Protein AF-A0AA37X1X6-F1 (afdb_monomer)

Solvent-accessible surface area (backbone atoms only — not comparable to full-atom values): 8017 Å² total; per-residue (Å²): 136,82,82,59,103,76,82,67,91,69,80,83,69,81,76,69,60,60,62,62,45,43,70,72,42,55,70,67,58,49,55,52,5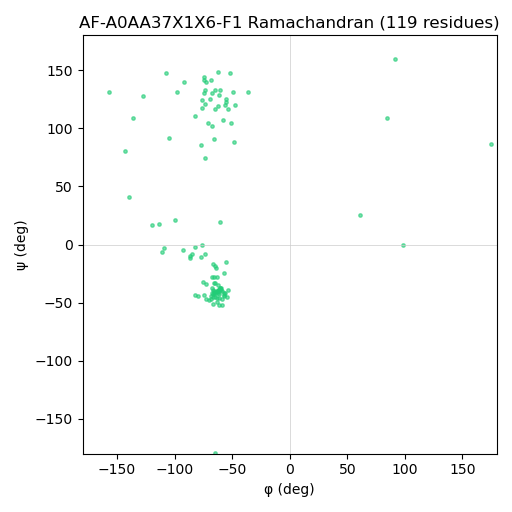6,75,69,47,94,61,97,72,52,45,67,59,48,51,54,51,47,57,51,27,46,66,75,36,76,77,41,66,66,55,22,52,54,51,52,49,53,52,49,52,57,49,51,53,53,48,40,27,69,77,69,31,76,71,43,80,64,72,78,58,93,80,65,78,90,70,77,86,74,77,82,82,75,63,74,80,74,70,72,80,82,82,84,88,87,81,88,84,136

Organism: NCBI:txid1756042

Foldseek 3Di:
DDDDPPPDPDDDDDPPPQVVLQVPDDPLLNVLCVVAPDPDGSVVSNVLQVVQCVVVVNDSVSSSVSVVVVSVVVCLVVCCVPVNNCPPPDPPPDDPPDDDDDDDDPPVVVPPPPPPDDDDD

Structure (mmCIF, N/CA/C/O backbone):
data_AF-A0AA37X1X6-F1
#
_entry.id   AF-A0AA37X1X6-F1
#
loop_
_atom_site.group_PDB
_atom_site.id
_atom_site.type_symbol
_atom_site.label_atom_id
_atom_site.label_alt_id
_atom_site.label_comp_id
_atom_site.label_asym_id
_atom_site.label_entity_id
_atom_site.label_seq_id
_atom_site.pdbx_PDB_ins_code
_atom_site.Cartn_x
_atom_site.Cartn_y
_atom_site.Cartn_z
_atom_site.occupancy
_atom_site.B_iso_or_equiv
_atom_site.auth_seq_id
_atom_site.auth_comp_id
_atom_site.auth_asym_id
_atom_site.auth_atom_id
_atom_site.pdbx_PDB_model_num
ATOM 1 N N . MET A 1 1 ? 13.354 -28.019 36.027 1.00 44.25 1 MET A N 1
ATOM 2 C CA . MET A 1 1 ? 12.087 -27.572 35.408 1.00 44.25 1 MET A CA 1
ATOM 3 C C . MET A 1 1 ? 12.443 -26.766 34.170 1.00 44.25 1 MET A C 1
ATOM 5 O O . MET A 1 1 ? 12.857 -25.622 34.297 1.00 44.25 1 MET A O 1
ATOM 9 N N . SER A 1 2 ? 12.426 -27.393 32.995 1.00 46.25 2 SER A N 1
ATOM 10 C CA . SER A 1 2 ? 12.881 -26.763 31.751 1.00 46.25 2 SER A CA 1
ATOM 11 C C . SER A 1 2 ? 11.827 -25.776 31.254 1.00 46.25 2 SER A C 1
ATOM 13 O O . SER A 1 2 ? 10.698 -26.173 30.971 1.00 46.25 2 SER A O 1
ATOM 15 N N . ALA A 1 3 ? 12.175 -24.491 31.178 1.00 56.47 3 ALA A N 1
ATOM 16 C CA . ALA A 1 3 ? 11.317 -23.487 30.564 1.00 56.47 3 ALA A CA 1
ATOM 17 C C . ALA A 1 3 ? 11.135 -23.844 29.080 1.00 56.47 3 ALA A C 1
ATOM 19 O O . ALA A 1 3 ? 12.111 -23.962 28.341 1.00 56.47 3 ALA A O 1
ATOM 20 N N . GLY A 1 4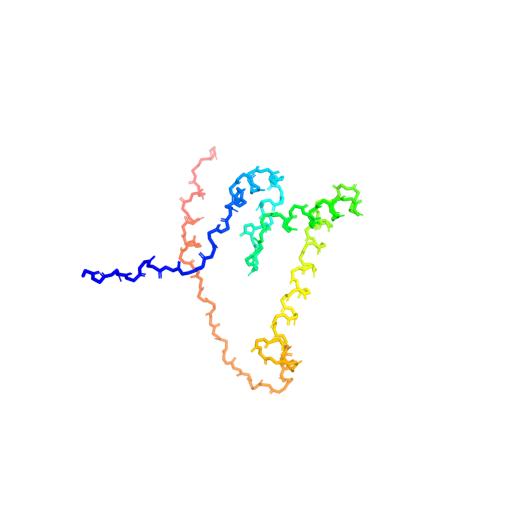 ? 9.888 -24.091 28.673 1.00 56.75 4 GLY A N 1
ATOM 21 C CA . GLY A 1 4 ? 9.542 -24.454 27.301 1.00 56.75 4 GLY A CA 1
ATOM 22 C C . GLY A 1 4 ? 9.833 -23.339 26.291 1.00 56.75 4 GLY A C 1
ATOM 23 O O . GLY A 1 4 ? 10.268 -22.244 26.645 1.00 56.75 4 GLY A O 1
ATOM 24 N N . ASN A 1 5 ? 9.522 -23.623 25.024 1.00 64.94 5 ASN A N 1
ATOM 25 C CA . ASN A 1 5 ? 9.792 -22.841 23.803 1.00 64.94 5 ASN A CA 1
ATOM 26 C C . ASN A 1 5 ? 9.154 -21.418 23.746 1.00 64.94 5 ASN A C 1
ATOM 28 O O . ASN A 1 5 ? 8.963 -20.854 22.675 1.00 64.94 5 ASN A O 1
ATOM 32 N N . LEU A 1 6 ? 8.774 -20.849 24.895 1.00 61.06 6 LEU A N 1
ATOM 33 C CA . LEU A 1 6 ? 8.159 -19.530 25.082 1.00 61.06 6 LEU A CA 1
ATOM 34 C C . LEU A 1 6 ? 9.083 -18.528 25.797 1.00 61.06 6 LEU A C 1
ATOM 36 O O . LEU A 1 6 ? 8.741 -17.350 25.908 1.00 61.06 6 LEU A O 1
ATOM 40 N N . ALA A 1 7 ? 10.252 -18.962 26.277 1.00 64.88 7 ALA A N 1
ATOM 41 C CA . ALA A 1 7 ? 11.264 -18.070 26.830 1.00 64.88 7 ALA A CA 1
ATOM 42 C C . ALA A 1 7 ? 12.020 -17.365 25.690 1.00 64.88 7 ALA A C 1
ATOM 44 O O . ALA A 1 7 ? 13.061 -17.829 25.235 1.00 64.88 7 ALA A O 1
ATOM 45 N N . THR A 1 8 ? 11.483 -16.248 25.197 1.00 68.50 8 THR A N 1
ATOM 46 C CA . THR A 1 8 ? 12.193 -15.389 24.240 1.00 68.50 8 THR A CA 1
ATOM 47 C C . THR A 1 8 ? 12.844 -14.209 24.959 1.00 68.50 8 THR A C 1
ATOM 49 O O . THR A 1 8 ? 12.205 -13.520 25.752 1.00 68.50 8 THR A O 1
ATOM 52 N N . SER A 1 9 ? 14.123 -13.961 24.671 1.00 69.50 9 SER A N 1
ATOM 53 C CA . SER A 1 9 ? 14.874 -12.786 25.140 1.00 69.50 9 SER A CA 1
ATOM 54 C C . SER A 1 9 ? 14.518 -11.506 24.373 1.00 69.50 9 SER A C 1
ATOM 56 O O . SER A 1 9 ? 15.058 -10.433 24.654 1.00 69.50 9 SER A O 1
ATOM 58 N N . LEU A 1 10 ? 13.610 -11.595 23.396 1.00 70.12 10 LEU A N 1
ATOM 59 C CA . LEU A 1 10 ? 13.177 -10.458 22.599 1.00 70.12 10 LEU A CA 1
ATOM 60 C C . LEU A 1 10 ? 12.355 -9.487 23.452 1.00 70.12 10 LEU A C 1
ATOM 62 O O . LEU A 1 10 ? 11.337 -9.845 24.049 1.00 70.12 10 LEU A O 1
ATOM 66 N N . ARG A 1 11 ? 12.786 -8.220 23.476 1.00 54.41 11 ARG A N 1
ATOM 67 C CA . ARG A 1 11 ? 12.047 -7.128 24.121 1.00 54.41 11 ARG A CA 1
ATOM 68 C C . ARG A 1 11 ? 10.637 -7.062 23.545 1.00 54.41 11 ARG A C 1
ATOM 70 O O . ARG A 1 11 ? 10.447 -6.854 22.347 1.00 54.41 11 ARG A O 1
ATOM 77 N N . ARG A 1 12 ? 9.641 -7.182 24.421 1.00 60.38 12 ARG A N 1
ATOM 78 C CA . ARG A 1 12 ? 8.239 -6.961 24.074 1.00 60.38 12 ARG A CA 1
ATOM 79 C C . ARG A 1 12 ? 8.070 -5.474 23.751 1.00 60.38 12 ARG A C 1
ATOM 81 O O . ARG A 1 12 ? 8.068 -4.641 24.652 1.00 60.38 12 ARG A O 1
ATOM 88 N N . SER A 1 13 ? 7.999 -5.140 22.466 1.00 61.34 13 SER A N 1
ATOM 89 C CA . SER A 1 13 ? 7.690 -3.775 22.039 1.00 61.34 13 SER A CA 1
ATOM 90 C C . SER A 1 13 ? 6.257 -3.438 22.472 1.00 61.34 13 SER A C 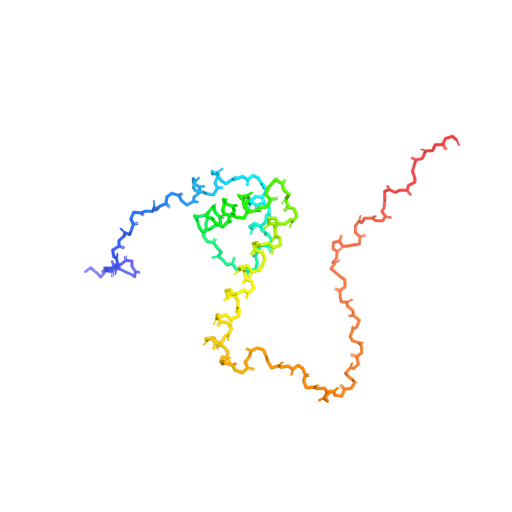1
ATOM 92 O O . SER A 1 13 ? 5.372 -4.280 22.261 1.00 61.34 13 SER A O 1
ATOM 94 N N . PRO A 1 14 ? 5.989 -2.267 23.084 1.00 61.47 14 PRO A N 1
ATOM 95 C CA . PRO A 1 14 ? 4.620 -1.827 23.320 1.00 61.47 14 PRO A CA 1
ATOM 96 C C . PRO A 1 14 ? 3.905 -1.813 21.970 1.00 61.47 14 PRO A C 1
ATOM 98 O O . PRO A 1 14 ? 4.366 -1.178 21.020 1.00 61.47 14 PRO A O 1
ATOM 101 N N . ARG A 1 15 ? 2.829 -2.598 21.855 1.00 61.97 15 ARG A N 1
ATOM 102 C CA . ARG A 1 15 ? 2.042 -2.684 20.625 1.00 61.97 15 ARG A CA 1
ATOM 103 C C . ARG A 1 15 ? 1.554 -1.272 20.313 1.00 61.97 15 ARG A C 1
ATOM 105 O O . ARG A 1 15 ? 0.695 -0.757 21.017 1.00 61.97 15 ARG A O 1
ATOM 112 N N . SER A 1 16 ? 2.124 -0.637 19.290 1.00 63.66 16 SER A N 1
ATOM 113 C CA . SER A 1 16 ? 1.464 0.492 18.652 1.00 63.66 16 SER A CA 1
ATOM 114 C C . SER A 1 16 ? 0.096 -0.014 18.223 1.00 63.66 16 SER A C 1
ATOM 116 O O . SER A 1 16 ? -0.001 -1.076 17.601 1.00 63.66 16 SER A O 1
ATOM 118 N N . ASP A 1 17 ? -0.946 0.682 18.661 1.00 76.06 17 ASP A N 1
ATOM 119 C CA . ASP A 1 17 ? -2.318 0.206 18.569 1.00 76.06 17 ASP A CA 1
ATOM 120 C C . ASP A 1 17 ? -2.727 0.119 17.092 1.00 76.06 17 ASP A C 1
ATOM 122 O O . ASP A 1 17 ? -3.074 1.097 16.429 1.00 76.06 17 ASP A O 1
ATOM 126 N N . THR A 1 18 ? -2.494 -1.056 16.513 1.00 79.25 18 THR A N 1
ATOM 127 C CA . THR A 1 18 ? -2.383 -1.244 15.062 1.00 79.25 18 THR A CA 1
ATOM 128 C C . THR A 1 18 ? -3.762 -1.199 14.429 1.00 79.25 18 THR A C 1
ATOM 130 O O . THR A 1 18 ? -3.908 -0.693 13.318 1.00 79.25 18 THR A O 1
ATOM 133 N N . MET A 1 19 ? -4.765 -1.674 15.176 1.00 86.94 19 MET A N 1
ATOM 134 C CA . MET A 1 19 ? -6.172 -1.550 14.821 1.00 86.94 19 MET A CA 1
ATOM 135 C C . MET A 1 19 ? -6.634 -0.105 14.936 1.00 86.94 19 MET A C 1
ATOM 137 O O . MET A 1 19 ? -7.126 0.422 13.949 1.00 86.94 19 MET A O 1
ATOM 141 N N . GLN A 1 20 ? -6.334 0.593 16.036 1.00 88.06 20 GLN A N 1
ATOM 142 C CA . GLN A 1 20 ? -6.687 2.012 16.170 1.00 88.06 20 GLN A CA 1
ATOM 143 C C . GLN A 1 20 ? -6.108 2.866 15.029 1.00 88.06 20 GLN A C 1
ATOM 145 O O . GLN A 1 20 ? -6.793 3.720 14.470 1.00 88.06 20 GLN A O 1
ATOM 150 N N . ALA A 1 21 ? -4.857 2.614 14.632 1.00 88.75 21 ALA A N 1
ATOM 151 C CA . ALA A 1 21 ? -4.238 3.314 13.510 1.00 88.75 21 ALA A CA 1
ATOM 152 C C . ALA A 1 21 ? -4.910 3.005 12.162 1.00 88.75 21 ALA A C 1
ATOM 154 O O . ALA A 1 21 ? -4.918 3.863 11.281 1.00 88.75 21 ALA A O 1
ATOM 155 N N . TYR A 1 22 ? -5.428 1.789 11.984 1.00 90.88 22 TYR A N 1
ATOM 156 C CA . TYR A 1 22 ? -6.181 1.399 10.796 1.00 90.88 22 TYR A CA 1
ATOM 157 C C . TYR A 1 22 ? -7.583 2.015 10.797 1.00 90.88 22 TYR A C 1
ATOM 159 O O . TYR A 1 22 ? -8.008 2.560 9.781 1.00 90.88 22 TYR A O 1
ATOM 167 N N . ASP A 1 23 ? -8.272 1.994 11.934 1.00 93.00 23 ASP A N 1
ATOM 168 C CA . ASP A 1 23 ? -9.625 2.528 12.092 1.00 93.00 23 ASP A CA 1
ATOM 169 C C . ASP A 1 23 ? -9.667 4.055 11.951 1.00 93.00 23 ASP A C 1
ATOM 171 O O . ASP A 1 23 ? -10.654 4.608 11.471 1.00 93.00 23 ASP A O 1
ATOM 175 N N . ALA A 1 24 ? -8.563 4.738 12.273 1.00 92.38 24 ALA A N 1
ATOM 176 C CA . ALA A 1 24 ? -8.389 6.171 12.046 1.00 92.38 24 ALA A CA 1
ATOM 177 C C . ALA A 1 24 ? -8.164 6.555 10.566 1.00 92.38 24 ALA A C 1
ATOM 179 O O . ALA A 1 24 ? -8.119 7.745 10.244 1.00 92.38 24 ALA A O 1
ATOM 180 N N . LEU A 1 25 ? -7.982 5.591 9.652 1.00 94.75 25 LEU A N 1
ATOM 181 C CA . LEU A 1 25 ? -7.787 5.889 8.232 1.00 94.75 25 LEU A CA 1
ATOM 182 C C . LEU A 1 25 ? -9.102 6.322 7.555 1.00 94.75 25 LEU A C 1
ATOM 184 O O . LEU A 1 25 ? -10.144 5.683 7.755 1.00 94.75 25 LEU A O 1
ATOM 188 N N . PRO A 1 26 ? -9.045 7.313 6.640 1.00 95.00 26 PRO A N 1
ATOM 189 C CA . PRO A 1 26 ? -10.156 7.629 5.744 1.00 95.00 26 PRO A CA 1
ATOM 190 C C . PRO A 1 26 ? -10.655 6.389 4.994 1.00 95.00 26 PRO A C 1
ATOM 192 O O . PRO A 1 26 ? -9.877 5.485 4.673 1.00 95.00 26 PRO A O 1
ATOM 195 N N . ALA A 1 27 ? -11.955 6.332 4.700 1.00 95.44 27 ALA A N 1
ATOM 196 C CA . ALA A 1 27 ? -12.571 5.162 4.071 1.00 95.44 27 ALA A CA 1
ATOM 197 C C . ALA A 1 27 ? -11.943 4.843 2.704 1.00 95.44 27 ALA A C 1
ATOM 199 O O . ALA A 1 27 ? -11.740 3.685 2.352 1.00 95.44 27 ALA A O 1
ATOM 200 N N . GLU A 1 28 ? -11.590 5.870 1.943 1.00 95.81 28 GLU A N 1
ATOM 201 C CA . GLU A 1 28 ? -10.889 5.807 0.662 1.00 95.81 28 GLU A CA 1
ATOM 202 C C . GLU A 1 28 ? -9.484 5.216 0.825 1.00 95.81 28 GLU A C 1
ATOM 204 O O . GLU A 1 28 ? -9.106 4.286 0.115 1.00 95.81 28 GLU A O 1
ATOM 209 N N . ALA A 1 29 ? -8.736 5.681 1.829 1.00 95.50 29 ALA A N 1
ATOM 210 C CA . ALA A 1 29 ? -7.412 5.153 2.138 1.00 95.50 29 ALA A CA 1
ATOM 211 C C . ALA A 1 29 ? -7.474 3.666 2.528 1.00 95.50 29 ALA A C 1
ATOM 213 O O . ALA A 1 29 ? -6.621 2.881 2.110 1.00 95.50 29 ALA A O 1
ATOM 214 N N . ARG A 1 30 ? -8.504 3.262 3.288 1.00 96.12 30 ARG A N 1
ATOM 215 C CA . ARG A 1 30 ? -8.752 1.851 3.629 1.00 96.12 30 ARG A CA 1
ATOM 216 C C . ARG A 1 30 ? -9.108 1.018 2.401 1.00 96.12 30 ARG A C 1
ATOM 218 O O . ARG A 1 30 ? -8.591 -0.086 2.260 1.00 96.12 30 ARG A O 1
ATOM 225 N N . ARG A 1 31 ? -9.939 1.547 1.497 1.00 95.69 31 ARG A N 1
ATOM 226 C CA . ARG A 1 31 ? -10.287 0.887 0.227 1.00 95.69 31 ARG A CA 1
ATOM 227 C C . ARG A 1 31 ? -9.048 0.619 -0.621 1.00 95.69 31 ARG A C 1
ATOM 229 O O . ARG A 1 31 ? -8.863 -0.508 -1.067 1.00 95.69 31 ARG A O 1
ATOM 236 N N . TRP A 1 32 ? -8.177 1.614 -0.773 1.00 96.12 32 TRP A N 1
ATOM 237 C CA . TRP A 1 32 ? -6.908 1.429 -1.474 1.00 96.12 32 TRP A CA 1
ATOM 238 C C . TRP A 1 32 ? -6.020 0.384 -0.785 1.00 96.12 32 TRP A C 1
ATOM 240 O O . TRP A 1 32 ? -5.506 -0.524 -1.440 1.00 96.12 32 TRP A O 1
ATOM 250 N N . LEU A 1 33 ? -5.889 0.461 0.545 1.00 95.25 33 LEU A N 1
ATOM 251 C CA . LEU A 1 33 ? -5.071 -0.470 1.323 1.00 95.25 33 LEU A CA 1
ATOM 252 C C . LEU A 1 33 ? -5.547 -1.923 1.187 1.00 95.25 33 LEU A C 1
ATOM 254 O O . LEU A 1 33 ? -4.715 -2.819 1.086 1.00 95.25 33 LEU A O 1
ATOM 258 N N . ALA A 1 34 ? -6.859 -2.156 1.118 1.00 93.38 34 ALA A N 1
ATOM 259 C CA . ALA A 1 34 ? -7.427 -3.487 0.906 1.00 93.38 34 ALA A CA 1
ATOM 260 C C . ALA A 1 34 ? -7.046 -4.103 -0.455 1.00 93.38 34 ALA A C 1
ATOM 262 O O . ALA A 1 34 ? -6.965 -5.322 -0.571 1.00 93.38 34 ALA A O 1
ATOM 263 N N . SER A 1 35 ? -6.790 -3.275 -1.474 1.00 92.81 35 SER A N 1
ATOM 264 C CA . SER A 1 35 ? -6.320 -3.712 -2.798 1.00 92.81 35 SER A CA 1
ATOM 265 C C . SER A 1 35 ? -4.795 -3.712 -2.960 1.00 92.81 35 SER A C 1
ATOM 267 O O . SER A 1 35 ? -4.285 -4.121 -4.002 1.00 92.81 35 SER A O 1
ATOM 269 N N . ALA A 1 36 ? -4.042 -3.244 -1.963 1.00 93.88 36 ALA A N 1
ATOM 270 C CA . ALA A 1 36 ? -2.607 -3.059 -2.104 1.00 93.88 36 ALA A CA 1
ATOM 271 C C . ALA A 1 36 ? -1.845 -4.398 -2.081 1.00 93.88 36 ALA A C 1
ATOM 273 O O . ALA A 1 36 ? -1.942 -5.185 -1.149 1.00 93.88 36 ALA A O 1
ATOM 274 N N . HIS A 1 37 ? -0.967 -4.594 -3.065 1.00 91.12 37 HIS A N 1
ATOM 275 C CA . HIS A 1 37 ? -0.077 -5.760 -3.184 1.00 91.12 37 HIS A CA 1
ATOM 276 C C . HIS A 1 37 ? 0.994 -5.924 -2.087 1.00 91.12 37 HIS A C 1
ATOM 278 O O . HIS A 1 37 ? 1.581 -6.994 -1.964 1.00 91.12 37 HIS A O 1
ATOM 284 N N . LEU A 1 38 ? 1.320 -4.870 -1.333 1.00 87.56 38 LEU A N 1
ATOM 285 C CA . LEU A 1 38 ? 2.379 -4.898 -0.316 1.00 87.56 38 LEU A CA 1
ATOM 286 C C . LEU A 1 38 ? 1.758 -4.895 1.088 1.00 87.56 38 LEU A C 1
ATOM 288 O O . LEU A 1 38 ? 0.755 -4.207 1.286 1.00 87.56 38 LEU A O 1
ATOM 292 N N . PRO A 1 39 ? 2.388 -5.545 2.086 1.00 89.00 39 PRO A N 1
ATOM 293 C CA . PRO A 1 39 ? 1.959 -5.477 3.481 1.00 89.00 39 PRO A CA 1
ATOM 294 C C . PRO A 1 39 ? 2.319 -4.109 4.086 1.00 89.00 39 PRO A C 1
ATOM 296 O O . PRO A 1 39 ? 3.288 -3.948 4.830 1.00 89.00 39 PRO A O 1
ATOM 299 N N . TRP A 1 40 ? 1.568 -3.074 3.716 1.00 91.94 40 TRP A N 1
ATOM 300 C CA . TRP A 1 40 ? 1.756 -1.727 4.243 1.00 91.94 40 TRP A CA 1
ATOM 301 C C . TRP A 1 40 ? 1.268 -1.620 5.692 1.00 91.94 40 TRP A C 1
ATOM 303 O O . TRP A 1 40 ? 0.196 -2.105 6.040 1.00 91.94 40 TRP A O 1
ATOM 313 N N . SER A 1 41 ? 2.010 -0.889 6.530 1.00 90.06 41 SER A N 1
ATOM 314 C CA . SER A 1 41 ? 1.494 -0.472 7.841 1.00 90.06 41 SER A CA 1
ATOM 315 C C . SER A 1 41 ? 0.469 0.661 7.693 1.00 90.06 41 SER A C 1
ATOM 317 O O . SER A 1 41 ? 0.672 1.568 6.879 1.00 90.06 41 SER A O 1
ATOM 319 N N . ALA A 1 42 ? -0.570 0.679 8.537 1.00 92.19 42 ALA A N 1
ATOM 320 C CA . ALA A 1 42 ? -1.591 1.735 8.540 1.00 92.19 42 ALA A CA 1
ATOM 321 C C . ALA A 1 42 ? -0.983 3.146 8.663 1.00 92.19 42 ALA A C 1
ATOM 323 O O . ALA A 1 42 ? -1.360 4.064 7.940 1.00 92.19 42 ALA A O 1
ATOM 324 N N . ARG A 1 43 ? 0.060 3.309 9.489 1.00 91.38 43 ARG A N 1
ATOM 325 C CA . ARG A 1 43 ? 0.783 4.582 9.647 1.00 91.38 43 ARG A CA 1
ATOM 326 C C . ARG A 1 43 ? 1.461 5.044 8.355 1.00 91.38 43 ARG A C 1
ATOM 328 O O . ARG A 1 43 ? 1.477 6.237 8.060 1.00 91.38 43 ARG A O 1
ATOM 335 N N . SER A 1 44 ? 2.057 4.125 7.591 1.00 92.25 44 SER A N 1
ATOM 336 C CA . SER A 1 44 ? 2.662 4.469 6.297 1.00 92.25 44 SER A CA 1
ATOM 337 C C . SER A 1 44 ? 1.607 4.903 5.283 1.00 92.25 44 SER A C 1
ATOM 339 O O . SER A 1 44 ? 1.842 5.854 4.543 1.00 92.25 44 SER A O 1
ATOM 341 N N . VAL A 1 45 ? 0.452 4.236 5.282 1.00 95.44 45 VAL A N 1
ATOM 342 C CA . VAL A 1 45 ? -0.675 4.562 4.401 1.00 95.44 45 VAL A CA 1
ATOM 343 C C . VAL A 1 45 ? -1.255 5.923 4.753 1.00 95.44 45 VAL A C 1
ATOM 345 O O . VAL A 1 45 ? -1.400 6.743 3.858 1.00 95.44 45 VAL A O 1
ATOM 348 N N . ALA A 1 46 ? -1.470 6.217 6.039 1.00 94.94 46 ALA A N 1
ATOM 349 C CA . ALA A 1 46 ? -1.936 7.527 6.499 1.00 94.94 46 ALA A CA 1
ATOM 350 C C . ALA A 1 46 ? -1.029 8.666 6.004 1.00 94.94 46 ALA A C 1
ATOM 352 O O . ALA A 1 46 ? -1.506 9.675 5.489 1.00 94.94 46 ALA A O 1
ATOM 353 N N . ARG A 1 47 ? 0.297 8.487 6.112 1.00 94.44 47 ARG A N 1
ATOM 354 C CA . ARG A 1 47 ? 1.281 9.475 5.637 1.00 94.44 47 ARG A CA 1
ATOM 355 C C . ARG A 1 47 ? 1.239 9.653 4.123 1.00 94.44 47 ARG A C 1
ATOM 357 O O . ARG A 1 47 ? 1.301 10.781 3.646 1.00 94.44 47 ARG A O 1
ATOM 364 N N . LEU A 1 48 ? 1.174 8.550 3.381 1.00 95.19 48 LEU A N 1
ATOM 365 C CA . LEU A 1 48 ? 1.143 8.575 1.921 1.00 95.19 48 LEU A CA 1
ATOM 366 C C . LEU A 1 48 ? -0.157 9.203 1.404 1.00 95.19 48 LEU A C 1
ATOM 368 O O . LEU A 1 48 ? -0.105 10.037 0.507 1.00 95.19 48 LEU A O 1
ATOM 372 N N . TRP A 1 49 ? -1.288 8.852 2.018 1.00 95.25 49 TRP A N 1
ATOM 373 C CA . TRP A 1 49 ? -2.603 9.421 1.743 1.00 95.25 49 TRP A CA 1
ATOM 374 C C . TRP A 1 49 ? -2.621 10.930 1.978 1.00 95.25 49 TRP A C 1
ATOM 376 O O . TRP A 1 49 ? -2.989 11.677 1.083 1.00 95.25 49 TRP A O 1
ATOM 386 N N . ALA A 1 50 ? -2.170 11.394 3.148 1.00 95.06 50 ALA A N 1
ATOM 387 C CA . ALA A 1 50 ? -2.159 12.819 3.470 1.00 95.06 50 ALA A CA 1
ATOM 388 C C . ALA A 1 50 ? -1.294 13.633 2.494 1.00 95.06 50 ALA A C 1
ATOM 390 O O . ALA A 1 50 ? -1.671 14.740 2.118 1.00 95.06 50 ALA A O 1
ATOM 391 N N . LEU A 1 51 ? -0.149 13.086 2.068 1.00 94.62 51 LEU A N 1
ATOM 392 C CA . LEU A 1 51 ? 0.703 13.727 1.068 1.00 94.62 51 LEU A CA 1
ATOM 393 C C . LEU A 1 51 ? 0.017 13.773 -0.301 1.00 94.62 51 LEU A C 1
ATOM 395 O O . LEU A 1 51 ? -0.093 14.836 -0.897 1.00 94.62 51 LEU A O 1
ATOM 399 N N . ALA A 1 52 ? -0.487 12.631 -0.769 1.00 95.06 52 ALA A N 1
ATOM 400 C CA . ALA A 1 52 ? -1.147 12.535 -2.063 1.00 95.06 52 ALA A CA 1
ATOM 401 C C . ALA A 1 52 ? -2.409 13.410 -2.132 1.00 95.06 52 ALA A C 1
ATOM 403 O O . ALA A 1 52 ? -2.623 14.080 -3.134 1.00 95.06 52 ALA A O 1
ATOM 404 N N . TRP A 1 53 ? -3.204 13.463 -1.060 1.00 95.00 53 TRP A N 1
ATOM 405 C CA . TRP A 1 53 ? -4.410 14.291 -0.974 1.00 95.00 53 TRP A CA 1
ATOM 406 C C . TRP A 1 53 ? -4.099 15.788 -1.060 1.00 95.00 53 TRP A C 1
ATOM 408 O O . TRP A 1 53 ? -4.807 16.530 -1.737 1.00 95.00 53 TRP A O 1
ATOM 418 N N . ARG A 1 54 ? -3.012 16.229 -0.412 1.00 92.88 54 ARG A N 1
ATOM 419 C CA . ARG A 1 54 ? -2.531 17.614 -0.507 1.00 92.88 54 ARG A CA 1
ATOM 420 C C . ARG A 1 54 ? -2.068 17.965 -1.920 1.00 92.88 54 ARG A C 1
ATOM 422 O O . ARG A 1 54 ? -2.365 19.060 -2.379 1.00 92.88 54 ARG A O 1
ATOM 429 N N . ASP A 1 55 ? -1.372 17.047 -2.587 1.00 90.88 55 ASP A N 1
ATOM 430 C CA . ASP A 1 55 ? -0.851 17.258 -3.943 1.00 90.88 55 ASP A CA 1
ATOM 431 C C . ASP A 1 55 ? -1.969 17.240 -5.006 1.00 90.88 55 ASP A C 1
ATOM 433 O O . ASP A 1 55 ? -1.888 17.951 -6.003 1.00 90.88 55 ASP A O 1
ATOM 437 N N . ALA A 1 56 ? -3.013 16.431 -4.803 1.00 90.81 56 ALA A N 1
ATOM 438 C CA . ALA A 1 56 ? -4.070 16.184 -5.785 1.00 90.81 56 ALA A CA 1
ATOM 439 C C . ALA A 1 56 ? -5.215 17.213 -5.781 1.00 90.81 56 ALA A C 1
ATOM 441 O O . ALA A 1 56 ? -6.098 17.138 -6.632 1.00 90.81 56 ALA A O 1
ATOM 442 N N . GLY A 1 57 ? -5.258 18.138 -4.815 1.00 86.12 57 GLY A N 1
ATOM 443 C CA . GLY A 1 57 ? -6.281 19.192 -4.776 1.00 86.12 57 GLY A CA 1
ATOM 444 C C . GLY A 1 57 ? -7.728 18.686 -4.664 1.00 86.12 57 GLY A C 1
ATOM 445 O O . GLY A 1 57 ? -8.646 19.382 -5.083 1.00 86.12 57 GLY A O 1
ATOM 446 N N . GLY A 1 58 ? -7.941 17.486 -4.111 1.00 85.25 58 GLY A N 1
ATOM 447 C CA . GLY A 1 58 ? -9.269 16.880 -3.939 1.00 85.25 58 GLY A CA 1
ATOM 448 C C . GLY A 1 58 ? -9.676 15.854 -5.003 1.00 85.25 58 GLY A C 1
ATOM 449 O O . GLY A 1 58 ? -10.753 15.274 -4.883 1.00 85.25 58 GLY A O 1
ATOM 450 N N . ASP A 1 59 ? -8.834 15.574 -6.004 1.00 94.12 59 ASP A N 1
ATOM 451 C CA . ASP A 1 59 ? -9.084 14.481 -6.952 1.00 94.12 59 ASP A CA 1
ATOM 452 C C . ASP A 1 59 ? -8.647 13.119 -6.387 1.00 94.12 59 ASP A C 1
ATOM 454 O O . ASP A 1 59 ? -7.460 12.807 -6.267 1.00 94.12 59 ASP A O 1
ATOM 458 N N . LEU A 1 60 ? -9.628 12.264 -6.094 1.00 94.62 60 LEU A N 1
ATOM 459 C CA . LEU A 1 60 ? -9.406 10.917 -5.579 1.00 94.62 60 LEU A CA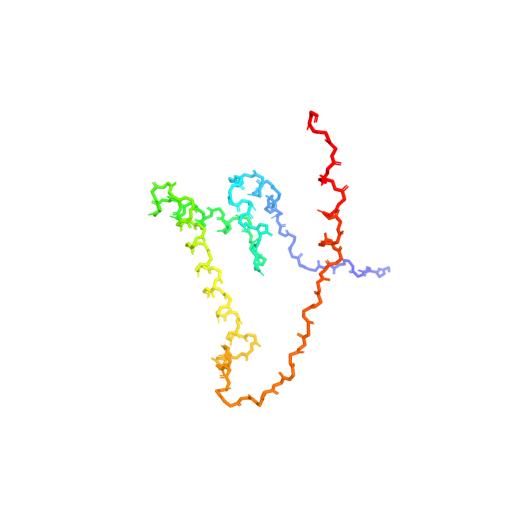 1
ATOM 460 C C . LEU A 1 60 ? -8.625 10.011 -6.551 1.00 94.62 60 LEU A C 1
ATOM 462 O O . LEU A 1 60 ? -7.832 9.179 -6.104 1.00 94.62 60 LEU A O 1
ATOM 466 N N . ALA A 1 61 ? -8.827 10.157 -7.863 1.00 95.00 61 ALA A N 1
ATOM 467 C CA . ALA A 1 61 ? -8.147 9.329 -8.857 1.00 95.00 61 ALA A CA 1
ATOM 468 C C . ALA A 1 61 ? -6.647 9.646 -8.899 1.00 95.00 61 ALA A C 1
ATOM 470 O O . ALA A 1 61 ? -5.816 8.733 -8.870 1.00 95.00 61 ALA A O 1
ATOM 471 N N . ALA A 1 62 ? -6.295 10.935 -8.874 1.00 94.81 62 ALA A N 1
ATOM 472 C CA . ALA A 1 62 ? -4.911 11.381 -8.758 1.00 94.81 62 ALA A CA 1
ATOM 473 C C . ALA A 1 62 ? -4.250 10.898 -7.455 1.00 94.81 62 ALA A C 1
ATOM 475 O O . ALA A 1 62 ? -3.083 10.489 -7.469 1.00 94.81 62 ALA A O 1
ATOM 476 N N . VAL A 1 63 ? -4.993 10.867 -6.341 1.00 96.12 63 VAL A N 1
ATOM 477 C CA . VAL A 1 63 ? -4.498 10.312 -5.071 1.00 96.12 63 VAL A CA 1
ATOM 478 C C . VAL A 1 63 ? -4.150 8.835 -5.206 1.00 96.12 63 VAL A C 1
ATOM 480 O O . VAL A 1 63 ? -3.022 8.453 -4.889 1.00 96.12 63 VAL A O 1
ATOM 483 N N . TYR A 1 64 ? -5.064 8.004 -5.713 1.00 96.12 64 TYR A N 1
ATOM 484 C CA . TYR A 1 64 ? -4.789 6.576 -5.896 1.00 96.12 64 TYR A CA 1
ATOM 485 C C . TYR A 1 64 ? -3.628 6.331 -6.863 1.00 96.12 64 TYR A C 1
ATOM 487 O O . TYR A 1 64 ? -2.721 5.572 -6.525 1.00 96.12 64 TYR A O 1
ATOM 495 N N . ALA A 1 65 ? -3.559 7.054 -7.985 1.00 95.44 65 ALA A N 1
ATOM 496 C CA . ALA A 1 65 ? -2.442 6.945 -8.926 1.00 95.44 65 ALA A CA 1
ATOM 497 C C . ALA A 1 65 ? -1.088 7.266 -8.265 1.00 9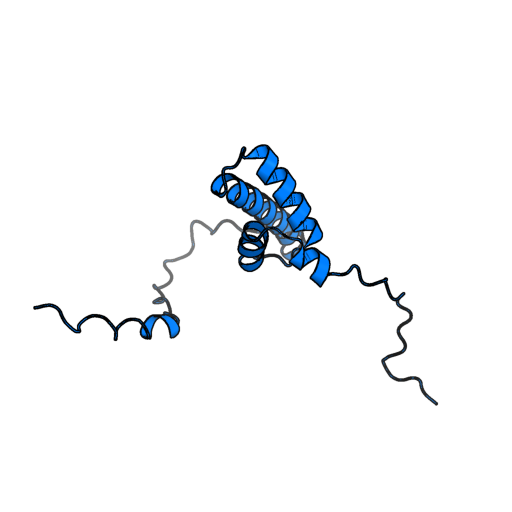5.44 65 ALA A C 1
ATOM 499 O O . ALA A 1 65 ? -0.081 6.584 -8.489 1.00 95.44 65 ALA A O 1
ATOM 500 N N . ARG A 1 66 ? -1.049 8.282 -7.395 1.00 95.12 66 ARG A N 1
ATOM 501 C CA . ARG A 1 66 ? 0.150 8.637 -6.625 1.00 95.12 66 ARG A CA 1
ATOM 502 C C . ARG A 1 66 ? 0.537 7.543 -5.630 1.00 95.12 66 ARG A C 1
ATOM 504 O O . ARG A 1 66 ? 1.729 7.265 -5.461 1.00 95.12 66 ARG A O 1
ATOM 511 N N . MET A 1 67 ? -0.445 6.928 -4.974 1.00 95.94 67 MET A N 1
ATOM 512 C CA . MET A 1 67 ? -0.213 5.831 -4.037 1.00 95.94 67 MET A CA 1
ATOM 513 C C . MET A 1 67 ? 0.288 4.566 -4.747 1.00 95.94 67 MET A C 1
ATOM 515 O O . MET A 1 67 ? 1.256 3.951 -4.287 1.00 95.94 67 MET A O 1
ATOM 519 N N . ASP A 1 68 ? -0.280 4.235 -5.906 1.00 95.94 68 ASP A N 1
ATOM 520 C CA . ASP A 1 68 ? 0.149 3.115 -6.750 1.00 95.94 68 ASP A CA 1
ATOM 521 C C . ASP A 1 68 ? 1.583 3.306 -7.244 1.00 95.94 68 ASP A C 1
ATOM 523 O O . ASP A 1 68 ? 2.404 2.390 -7.161 1.00 95.94 68 ASP A O 1
ATOM 527 N N . ALA A 1 69 ? 1.948 4.526 -7.650 1.00 94.88 69 ALA A N 1
ATOM 528 C CA . ALA A 1 69 ? 3.326 4.850 -8.008 1.00 94.88 69 ALA A CA 1
ATOM 529 C C . ALA A 1 69 ?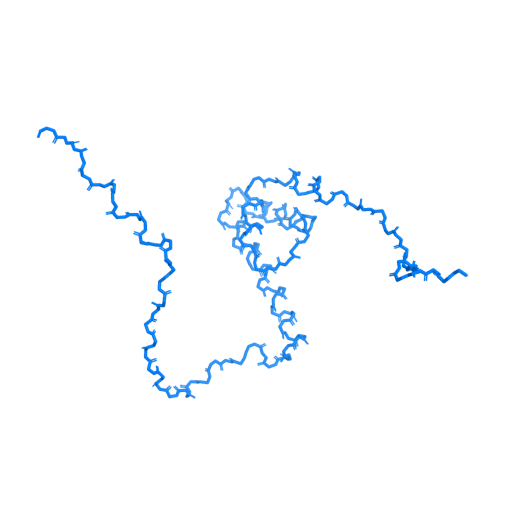 4.294 4.631 -6.830 1.00 94.88 69 ALA A C 1
ATOM 531 O O . ALA A 1 69 ? 5.407 4.129 -7.009 1.00 94.88 69 ALA A O 1
ATOM 532 N N . ALA A 1 70 ? 3.889 4.968 -5.602 1.00 94.69 70 ALA A N 1
ATOM 533 C CA . ALA A 1 70 ? 4.701 4.706 -4.415 1.00 94.69 70 ALA A CA 1
ATOM 534 C C . ALA A 1 70 ? 4.840 3.201 -4.124 1.00 94.69 70 ALA A C 1
ATOM 536 O O . ALA A 1 70 ? 5.928 2.752 -3.744 1.00 94.69 70 ALA A O 1
ATOM 537 N N . GLN A 1 71 ? 3.782 2.414 -4.340 1.00 95.19 71 GLN A N 1
ATOM 538 C CA . GLN A 1 71 ? 3.833 0.954 -4.268 1.00 95.19 71 GLN A CA 1
ATOM 539 C C . GLN A 1 71 ? 4.765 0.362 -5.323 1.00 95.19 71 GLN A C 1
ATOM 541 O O . GLN A 1 71 ? 5.649 -0.414 -4.959 1.00 95.19 71 GLN A O 1
ATOM 546 N N . ALA A 1 72 ? 4.638 0.765 -6.585 1.00 93.44 72 ALA A N 1
ATOM 547 C CA . ALA A 1 72 ? 5.498 0.298 -7.666 1.00 93.44 72 ALA A CA 1
ATOM 548 C C . ALA A 1 72 ? 6.978 0.580 -7.365 1.00 93.44 72 ALA A C 1
ATOM 550 O O . ALA A 1 72 ? 7.832 -0.289 -7.526 1.00 93.44 72 ALA A O 1
ATOM 551 N N . AR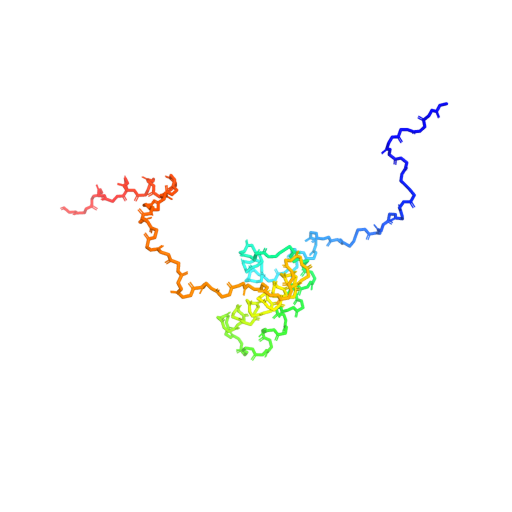G A 1 73 ? 7.292 1.762 -6.818 1.00 92.12 73 ARG A N 1
ATOM 552 C CA . ARG A 1 73 ? 8.660 2.117 -6.401 1.00 92.12 73 ARG A CA 1
ATOM 553 C C . ARG A 1 73 ? 9.185 1.267 -5.249 1.00 92.12 73 ARG A C 1
ATOM 555 O O . ARG A 1 73 ? 10.395 1.066 -5.176 1.00 92.12 73 ARG A O 1
ATOM 562 N N . LYS A 1 74 ? 8.330 0.823 -4.324 1.00 91.56 74 LYS A N 1
ATOM 563 C CA . LYS A 1 74 ? 8.734 -0.117 -3.267 1.00 91.56 74 LYS A CA 1
ATOM 564 C C . LYS A 1 74 ? 8.946 -1.515 -3.829 1.00 91.56 74 LYS A C 1
ATOM 566 O O . LYS A 1 74 ? 9.988 -2.097 -3.556 1.00 91.56 74 LYS A O 1
ATOM 571 N N . LEU A 1 75 ? 8.011 -1.997 -4.648 1.00 90.81 75 LEU A N 1
ATOM 572 C CA . LEU A 1 75 ? 8.118 -3.291 -5.317 1.00 90.81 75 LEU A CA 1
ATOM 573 C C . LEU A 1 75 ? 9.392 -3.377 -6.156 1.00 90.81 75 LEU A C 1
ATOM 575 O O . LEU A 1 75 ? 10.108 -4.353 -6.036 1.00 90.81 75 LEU A O 1
ATOM 579 N N . ALA A 1 76 ? 9.737 -2.346 -6.930 1.00 89.19 76 ALA A N 1
ATOM 580 C CA . ALA A 1 76 ? 10.960 -2.340 -7.737 1.00 89.19 76 ALA A CA 1
ATOM 581 C C . ALA A 1 76 ? 12.242 -2.452 -6.891 1.00 89.19 76 ALA A C 1
ATOM 583 O O . ALA A 1 76 ? 13.183 -3.143 -7.276 1.00 89.19 76 ALA A O 1
ATOM 584 N N . ARG A 1 77 ? 12.284 -1.791 -5.725 1.00 88.50 77 ARG A N 1
ATOM 585 C CA . ARG A 1 77 ? 13.431 -1.886 -4.806 1.00 88.50 77 ARG A CA 1
ATOM 586 C C . ARG A 1 77 ? 13.542 -3.270 -4.186 1.00 88.50 77 ARG A C 1
ATOM 588 O O . ARG A 1 77 ? 14.632 -3.826 -4.152 1.00 88.50 77 ARG A O 1
ATOM 595 N N . ASP A 1 78 ? 12.420 -3.794 -3.706 1.00 89.81 78 ASP A N 1
ATOM 596 C CA . ASP A 1 78 ? 12.367 -5.111 -3.077 1.00 89.81 78 ASP A CA 1
ATOM 597 C C . ASP A 1 78 ? 12.698 -6.209 -4.090 1.00 89.81 78 ASP A C 1
ATOM 599 O O . ASP A 1 78 ? 13.543 -7.060 -3.844 1.00 89.81 78 ASP A O 1
ATOM 603 N N . ALA A 1 79 ? 12.153 -6.103 -5.299 1.00 89.38 79 ALA A N 1
ATOM 604 C CA . ALA A 1 79 ? 12.431 -7.004 -6.401 1.00 89.38 79 ALA A CA 1
ATOM 605 C C . ALA A 1 79 ? 13.927 -7.069 -6.749 1.00 89.38 79 ALA A C 1
ATOM 607 O O . ALA A 1 79 ? 14.474 -8.157 -6.913 1.00 89.38 79 ALA A O 1
ATOM 608 N N . ALA A 1 80 ? 14.611 -5.920 -6.787 1.00 87.44 80 ALA A N 1
ATOM 609 C CA . ALA A 1 80 ? 16.053 -5.872 -7.014 1.00 87.44 80 ALA A CA 1
ATOM 610 C C . ALA A 1 80 ? 16.869 -6.512 -5.874 1.00 87.44 80 ALA A C 1
ATOM 612 O O . ALA A 1 80 ? 17.975 -6.995 -6.116 1.00 87.44 80 ALA A O 1
ATOM 613 N N . GLN A 1 81 ? 16.345 -6.512 -4.644 1.00 87.75 81 GLN A N 1
ATOM 614 C CA . GLN A 1 81 ? 16.981 -7.125 -3.476 1.00 87.75 81 GLN A CA 1
ATOM 615 C C . GLN A 1 81 ? 16.722 -8.636 -3.400 1.00 87.75 81 GLN A C 1
ATOM 617 O O . GLN A 1 81 ? 17.642 -9.393 -3.107 1.00 87.75 81 GLN A O 1
ATOM 622 N N . VAL A 1 82 ? 15.488 -9.071 -3.660 1.00 88.81 82 VAL A N 1
ATOM 623 C CA . VAL A 1 82 ? 15.056 -10.470 -3.542 1.00 88.81 82 VAL A CA 1
ATOM 624 C C . VAL A 1 82 ? 15.479 -11.290 -4.761 1.00 88.81 82 VAL A C 1
ATOM 626 O O . VAL A 1 82 ? 15.974 -12.404 -4.609 1.00 88.81 82 VAL A O 1
ATOM 629 N N . TRP A 1 83 ? 15.305 -10.745 -5.968 1.00 88.50 83 TRP A N 1
ATOM 630 C CA . TRP A 1 83 ? 15.554 -11.451 -7.233 1.00 88.50 83 TRP A CA 1
ATOM 631 C C . TRP A 1 83 ? 16.786 -10.943 -7.995 1.00 88.50 83 TRP A C 1
ATOM 633 O O . TRP A 1 83 ? 17.152 -11.509 -9.024 1.00 88.50 83 TRP A O 1
ATOM 643 N N . GLY A 1 84 ? 17.455 -9.906 -7.487 1.00 87.94 84 GLY A N 1
ATOM 644 C CA . GLY A 1 84 ? 18.643 -9.312 -8.097 1.00 87.94 84 GLY A CA 1
ATOM 645 C C . GLY A 1 84 ? 18.329 -8.159 -9.057 1.00 87.94 84 GLY A C 1
ATOM 646 O O . GLY A 1 84 ? 17.224 -8.010 -9.572 1.00 87.94 84 GLY A O 1
ATOM 647 N N . ARG A 1 85 ? 19.336 -7.317 -9.323 1.00 84.69 85 ARG A N 1
ATOM 648 C CA . ARG A 1 85 ? 19.186 -6.052 -10.078 1.00 84.69 85 ARG A CA 1
ATOM 649 C C . ARG A 1 85 ? 18.745 -6.215 -11.535 1.00 84.69 85 ARG A C 1
ATOM 651 O O . ARG A 1 85 ? 18.269 -5.254 -12.126 1.00 84.69 85 ARG A O 1
ATOM 658 N N . CYS A 1 86 ? 18.922 -7.402 -12.108 1.00 81.19 86 CYS A N 1
ATOM 659 C CA . CYS A 1 86 ? 18.518 -7.712 -13.480 1.00 81.19 86 CYS A CA 1
ATOM 660 C C . CYS A 1 86 ? 17.026 -8.079 -13.592 1.00 81.19 86 CYS A C 1
ATOM 662 O O . CYS A 1 86 ? 16.547 -8.341 -14.692 1.00 81.19 86 CYS A O 1
ATOM 664 N N . TYR A 1 87 ? 16.301 -8.119 -12.467 1.00 79.06 87 TYR A N 1
ATOM 665 C CA . TYR A 1 87 ? 14.858 -8.305 -12.423 1.00 79.06 87 TYR A CA 1
ATOM 666 C C . TYR A 1 87 ? 14.123 -6.943 -12.425 1.00 79.06 87 TYR A C 1
ATOM 668 O O . TYR A 1 87 ? 14.532 -6.035 -11.700 1.00 79.06 87 TYR A O 1
ATOM 676 N N . PRO A 1 88 ? 12.998 -6.791 -13.151 1.00 77.44 88 PRO A N 1
ATOM 677 C CA . PRO A 1 88 ? 12.387 -7.790 -14.020 1.00 77.44 88 PRO A CA 1
ATOM 678 C C . PRO A 1 88 ? 13.200 -7.966 -15.302 1.00 77.44 88 PRO A C 1
ATOM 680 O O . PRO A 1 88 ? 13.563 -6.994 -15.961 1.00 77.44 88 PRO A O 1
ATOM 683 N N . VAL A 1 89 ? 13.456 -9.222 -15.669 1.00 76.75 89 VAL A N 1
ATOM 684 C CA . VAL A 1 89 ? 14.041 -9.534 -16.972 1.00 76.75 89 VAL A CA 1
ATOM 685 C C . VAL A 1 89 ? 12.997 -9.110 -17.997 1.00 76.75 89 VAL A C 1
ATOM 687 O O . VAL A 1 89 ? 11.880 -9.635 -17.971 1.00 76.75 89 VAL A O 1
ATOM 690 N N . ALA A 1 90 ? 13.315 -8.128 -18.848 1.00 71.38 90 ALA A N 1
ATOM 691 C CA . ALA A 1 90 ? 12.434 -7.779 -19.957 1.00 71.38 90 ALA A CA 1
ATOM 692 C C . ALA A 1 90 ? 12.079 -9.087 -20.680 1.00 71.38 90 ALA A C 1
ATOM 694 O O . ALA A 1 90 ? 12.990 -9.894 -20.902 1.00 71.38 90 ALA A O 1
ATOM 695 N N . PRO A 1 91 ? 10.793 -9.359 -20.981 1.00 61.22 91 PRO A N 1
ATOM 696 C CA . PRO A 1 91 ? 10.448 -10.570 -21.703 1.00 61.22 91 PRO A CA 1
ATOM 697 C C . PRO A 1 91 ? 11.299 -10.572 -22.965 1.00 61.22 91 PRO A C 1
ATOM 699 O O . PRO A 1 91 ? 11.216 -9.639 -23.764 1.00 61.22 91 PRO A O 1
ATOM 702 N N . SER A 1 92 ? 12.187 -11.563 -23.083 1.00 61.09 92 SER A N 1
ATOM 703 C CA . SER A 1 92 ? 13.002 -11.737 -24.279 1.00 61.09 92 SER A CA 1
ATOM 704 C C . SER A 1 92 ? 12.053 -11.638 -25.465 1.00 61.09 92 SER A C 1
ATOM 706 O O . SER A 1 92 ? 11.108 -12.424 -25.554 1.00 61.09 92 SER A O 1
ATOM 708 N N . ALA A 1 93 ? 12.280 -10.670 -26.357 1.00 60.84 93 ALA A N 1
ATOM 709 C CA . ALA A 1 93 ? 11.480 -10.503 -27.570 1.00 60.84 93 ALA A CA 1
ATOM 710 C C . ALA A 1 93 ? 11.450 -11.794 -28.419 1.00 60.84 93 ALA A C 1
ATOM 712 O O . ALA A 1 93 ? 10.580 -11.962 -29.268 1.00 60.84 93 ALA A O 1
ATOM 713 N N . ALA A 1 94 ? 12.353 -12.738 -28.135 1.00 60.69 94 ALA A N 1
ATOM 714 C CA . ALA A 1 94 ? 12.288 -14.121 -28.564 1.00 60.69 94 ALA A CA 1
ATOM 715 C C . ALA A 1 94 ? 11.880 -15.041 -27.395 1.00 60.69 94 ALA A C 1
ATOM 717 O O . ALA A 1 94 ? 12.723 -15.551 -26.655 1.00 60.69 94 ALA A O 1
ATOM 718 N N . ALA A 1 95 ? 10.582 -15.294 -27.245 1.00 52.03 95 ALA A N 1
ATOM 719 C CA . ALA A 1 95 ? 10.080 -16.503 -26.601 1.00 52.03 95 ALA A CA 1
ATOM 720 C C . ALA A 1 95 ? 9.067 -17.145 -27.561 1.00 52.03 95 ALA A C 1
ATOM 722 O O . ALA A 1 95 ? 8.176 -16.445 -28.047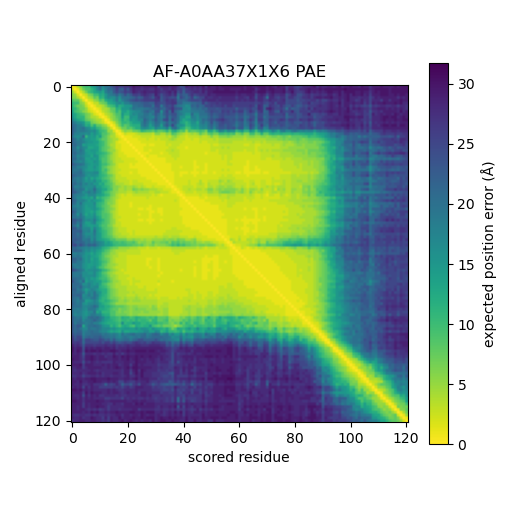 1.00 52.03 95 ALA A O 1
ATOM 723 N N . PRO A 1 96 ? 9.211 -18.444 -27.894 1.00 55.56 96 PRO A N 1
ATOM 724 C CA . PRO A 1 96 ? 8.417 -19.075 -28.941 1.00 55.56 96 PRO A CA 1
ATOM 725 C C . PRO A 1 96 ? 6.940 -19.036 -28.563 1.00 55.56 96 PRO A C 1
ATOM 727 O O . PRO A 1 96 ? 6.609 -19.109 -27.380 1.00 55.56 96 PRO A O 1
ATOM 730 N N . ALA A 1 97 ? 6.069 -18.943 -29.569 1.00 60.56 97 ALA A N 1
ATOM 731 C CA . ALA A 1 97 ? 4.615 -18.935 -29.446 1.00 60.56 97 ALA A CA 1
ATOM 732 C C . ALA A 1 97 ? 4.111 -20.084 -28.549 1.00 60.56 97 ALA A C 1
ATOM 734 O O . ALA A 1 97 ? 3.820 -21.189 -29.008 1.00 60.56 97 ALA A O 1
ATOM 735 N N . ARG A 1 98 ? 4.024 -19.848 -27.235 1.00 61.50 98 ARG A N 1
ATOM 736 C CA . ARG A 1 98 ? 3.466 -20.815 -26.292 1.00 61.50 98 ARG A CA 1
ATOM 737 C C . ARG A 1 98 ? 1.952 -20.777 -26.455 1.00 61.50 98 ARG A C 1
ATOM 739 O O . ARG A 1 98 ? 1.333 -19.717 -26.391 1.00 61.50 98 ARG A O 1
ATOM 746 N N . ARG A 1 99 ? 1.390 -21.959 -26.726 1.00 62.66 99 ARG A N 1
ATOM 747 C CA . ARG A 1 99 ? -0.043 -22.239 -26.892 1.00 62.66 99 ARG A CA 1
ATOM 748 C C . ARG A 1 99 ? -0.886 -21.394 -25.936 1.00 62.66 99 ARG A C 1
ATOM 750 O O . ARG A 1 99 ? -0.627 -21.391 -24.736 1.00 62.66 99 ARG A O 1
ATOM 757 N N . ARG A 1 100 ? -1.927 -20.743 -26.470 1.00 60.88 100 ARG A N 1
ATOM 758 C CA . ARG A 1 100 ? -2.980 -20.091 -25.679 1.00 60.88 100 ARG A CA 1
ATOM 759 C C . ARG A 1 100 ? -3.522 -21.083 -24.646 1.00 60.88 100 ARG A C 1
ATOM 761 O O . ARG A 1 100 ? -4.300 -21.970 -24.989 1.00 60.88 100 ARG A O 1
ATOM 768 N N . VAL A 1 101 ? -3.135 -20.919 -23.386 1.00 64.19 101 VAL A N 1
ATOM 769 C CA . VAL A 1 101 ? -3.852 -21.520 -22.261 1.00 64.19 101 VAL A CA 1
ATOM 770 C C . VAL A 1 101 ? -5.135 -20.709 -22.104 1.00 64.19 101 VAL A C 1
ATOM 772 O O . VAL A 1 101 ? -5.085 -19.487 -21.961 1.00 64.19 101 VAL A O 1
ATOM 775 N N . LYS A 1 102 ? -6.296 -21.363 -22.219 1.00 55.81 102 LYS A N 1
ATOM 776 C CA . LYS A 1 102 ? -7.585 -20.708 -21.959 1.00 55.81 102 LYS A CA 1
ATOM 777 C C . LYS A 1 102 ? -7.591 -20.230 -20.500 1.00 55.81 102 LYS A C 1
ATOM 779 O O . LYS A 1 102 ? -7.222 -21.021 -19.633 1.00 55.81 102 LYS A O 1
ATOM 784 N N . PRO A 1 103 ? -7.990 -18.979 -20.213 1.00 57.09 103 PRO A N 1
ATOM 785 C CA . PRO A 1 103 ? -8.045 -18.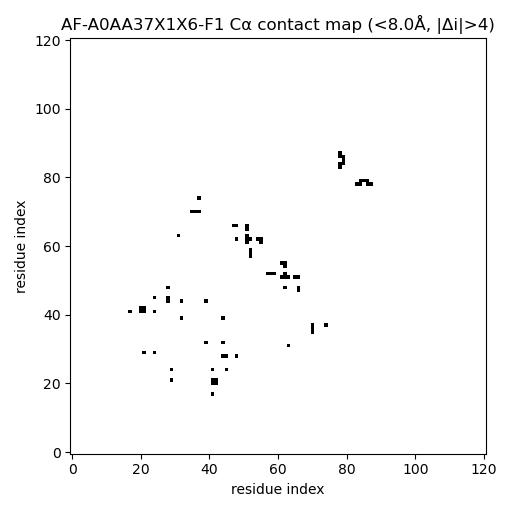501 -18.842 1.00 57.09 103 PRO A CA 1
ATOM 786 C C . PRO A 1 103 ? -9.045 -19.350 -18.055 1.00 57.09 103 PRO A C 1
ATOM 788 O O . PRO A 1 103 ? -10.183 -19.551 -18.485 1.00 57.09 103 PRO A O 1
ATOM 791 N N . GLN A 1 104 ? -8.607 -19.860 -16.908 1.00 61.22 104 GLN A N 1
ATOM 792 C CA . GLN A 1 104 ? -9.490 -20.488 -15.939 1.00 61.22 104 GLN A CA 1
ATOM 793 C C . GLN A 1 104 ? -10.335 -19.375 -15.314 1.00 61.22 104 GLN A C 1
ATOM 795 O O . GLN A 1 104 ? -9.838 -18.566 -14.533 1.00 61.22 104 GLN A O 1
ATOM 800 N N . VAL A 1 105 ? -11.603 -19.286 -15.714 1.00 65.44 105 VAL A N 1
ATOM 801 C CA . VAL A 1 105 ? -12.552 -18.371 -15.076 1.00 65.44 105 VAL A CA 1
ATOM 802 C C . VAL A 1 105 ? -12.821 -18.851 -13.642 1.00 65.44 105 VAL A C 1
ATOM 804 O O . VAL A 1 105 ? -13.092 -20.038 -13.443 1.00 65.44 105 VAL A O 1
ATOM 807 N N . PRO A 1 106 ? -12.735 -17.979 -12.622 1.00 58.78 106 PRO A N 1
ATOM 808 C CA . PRO A 1 106 ? -13.051 -18.360 -11.251 1.00 58.78 106 PRO A CA 1
ATOM 809 C C . PRO A 1 106 ? -14.553 -18.645 -11.112 1.00 58.78 106 PRO A C 1
ATOM 811 O O . PRO A 1 106 ? -15.389 -17.942 -11.682 1.00 58.78 106 PRO A O 1
ATOM 814 N N . PHE A 1 107 ? -14.908 -19.662 -10.322 1.00 60.16 107 PHE A N 1
ATOM 815 C CA . PHE A 1 107 ? -16.284 -20.170 -10.202 1.00 60.16 107 PHE A CA 1
ATOM 816 C C . PHE A 1 107 ? -17.318 -19.109 -9.768 1.00 60.16 107 PHE A C 1
ATOM 818 O O . PHE A 1 107 ? -18.495 -19.219 -10.106 1.00 60.16 107 PHE A O 1
ATOM 825 N N . TRP A 1 108 ? -16.889 -18.040 -9.087 1.00 53.19 108 TRP A N 1
ATOM 826 C CA . TRP A 1 108 ? -17.760 -16.935 -8.670 1.00 53.19 108 TRP A CA 1
ATOM 827 C C . TRP A 1 108 ? -18.332 -16.107 -9.834 1.00 53.19 108 TRP A C 1
ATOM 829 O O . TRP A 1 108 ? -19.340 -15.428 -9.652 1.00 53.19 108 TRP A O 1
ATOM 839 N N . GLN A 1 109 ? -17.773 -16.205 -11.048 1.00 59.53 109 GLN A N 1
ATOM 840 C CA . GLN A 1 109 ? -18.363 -15.596 -12.250 1.00 59.53 109 GLN A CA 1
ATOM 841 C C . GLN A 1 109 ? -19.564 -16.378 -12.826 1.00 59.53 109 GLN A C 1
ATOM 843 O O . GLN A 1 109 ? -20.273 -15.844 -13.679 1.00 59.53 109 GLN A O 1
ATOM 848 N N . ALA A 1 110 ? -19.845 -17.604 -12.364 1.00 52.75 110 ALA A N 1
ATOM 849 C CA . ALA A 1 110 ? -20.973 -18.412 -12.849 1.00 52.75 110 ALA A CA 1
ATOM 850 C C . ALA A 1 110 ? -22.308 -18.139 -12.121 1.00 52.75 110 ALA A C 1
ATOM 852 O O . ALA A 1 110 ? -23.363 -18.558 -12.596 1.00 52.75 110 ALA A O 1
ATOM 853 N N . LEU A 1 111 ? -22.294 -17.407 -11.000 1.00 56.78 111 LEU A N 1
ATOM 854 C CA . LEU A 1 111 ? -23.479 -17.194 -10.155 1.00 56.78 111 LEU A CA 1
ATOM 855 C C . LEU A 1 111 ? -24.376 -16.015 -10.571 1.00 56.78 111 LEU A C 1
ATOM 857 O O . LEU A 1 111 ? -25.503 -15.923 -10.096 1.00 56.78 111 LEU A O 1
ATOM 861 N N . ASN A 1 112 ? -23.952 -15.156 -11.504 1.00 53.41 112 ASN A N 1
ATOM 862 C CA . ASN A 1 112 ? -24.683 -13.921 -11.836 1.00 53.41 112 ASN A CA 1
ATOM 863 C C . ASN A 1 112 ? -25.561 -13.988 -13.099 1.00 53.41 112 ASN A C 1
ATOM 865 O O . ASN A 1 112 ? -25.898 -12.960 -13.683 1.00 53.41 112 ASN A O 1
ATOM 869 N N . ARG A 1 113 ? -25.956 -15.190 -13.542 1.00 52.88 113 ARG A N 1
ATOM 870 C CA . ARG A 1 113 ? -26.765 -15.373 -14.764 1.00 52.88 113 ARG A CA 1
ATOM 871 C C . ARG A 1 113 ? -28.182 -15.917 -14.521 1.00 52.88 113 ARG A C 1
ATOM 873 O O . ARG A 1 113 ? -28.799 -16.410 -15.458 1.00 52.88 113 ARG A O 1
ATOM 880 N N . ARG A 1 114 ? -28.708 -15.837 -13.286 1.00 52.28 114 ARG A N 1
ATOM 881 C CA . ARG A 1 114 ? -30.039 -16.381 -12.917 1.00 52.28 114 ARG A CA 1
ATOM 882 C C . ARG A 1 114 ? -31.063 -15.365 -12.391 1.00 52.28 114 ARG A C 1
ATOM 884 O O . ARG A 1 114 ? -32.069 -15.770 -11.821 1.00 52.28 114 ARG A O 1
ATOM 891 N N . SER A 1 115 ? -30.851 -14.066 -12.598 1.00 49.06 115 SER A N 1
ATOM 892 C CA . SER A 1 115 ? -31.705 -13.017 -12.008 1.00 49.06 115 SER A CA 1
ATOM 893 C C . SER A 1 115 ? -32.009 -11.851 -12.959 1.00 49.06 115 SER A C 1
ATOM 895 O O . SER A 1 115 ? -32.053 -10.693 -12.553 1.00 49.06 115 SER A O 1
ATOM 897 N N . ARG A 1 116 ? -32.269 -12.136 -14.243 1.00 53.25 116 ARG A N 1
ATOM 898 C CA . ARG A 1 116 ? -32.834 -11.136 -15.166 1.00 53.25 116 ARG A CA 1
ATOM 899 C C . ARG A 1 116 ? -33.821 -11.769 -16.146 1.00 53.25 116 ARG A C 1
ATOM 901 O O . ARG A 1 116 ? -33.454 -12.111 -17.260 1.00 53.25 116 ARG A O 1
ATOM 908 N N . THR A 1 117 ? -35.049 -11.979 -15.671 1.00 50.03 117 THR A N 1
ATOM 909 C CA . THR A 1 117 ? -36.328 -11.803 -16.399 1.00 50.03 117 THR A CA 1
ATOM 910 C C . THR A 1 117 ? -37.479 -12.291 -15.512 1.00 50.03 117 THR A C 1
ATOM 912 O O . THR A 1 117 ? -37.911 -13.437 -15.564 1.00 50.03 117 THR A O 1
ATOM 915 N N . LYS A 1 118 ? -37.988 -11.394 -14.662 1.00 46.97 118 LYS A N 1
ATOM 916 C CA . LYS A 1 118 ? -39.364 -11.468 -14.169 1.00 46.97 118 LYS A CA 1
ATOM 917 C C . LYS A 1 118 ? -39.948 -10.055 -14.231 1.00 46.97 118 LYS A C 1
ATOM 919 O O . LYS A 1 118 ? -39.516 -9.196 -13.474 1.00 46.97 118 LYS A O 1
ATOM 924 N N . GLY A 1 119 ? -40.876 -9.869 -15.171 1.00 46.03 119 GLY A N 1
ATOM 925 C CA . GLY A 1 119 ? -41.940 -8.862 -15.154 1.00 46.03 119 GLY A CA 1
ATOM 926 C C . GLY A 1 119 ? -41.607 -7.456 -15.651 1.00 46.03 119 GLY A C 1
ATOM 927 O O . GLY A 1 119 ? -40.993 -6.685 -14.922 1.00 46.03 119 GLY A O 1
ATOM 928 N N . ASN A 1 120 ? -42.142 -7.087 -16.820 1.00 47.34 120 ASN A N 1
ATOM 929 C CA . ASN A 1 120 ? -43.020 -5.916 -16.894 1.00 47.34 120 ASN A CA 1
ATOM 930 C C . ASN A 1 120 ? -43.954 -5.994 -18.119 1.00 47.34 120 ASN A C 1
ATOM 932 O O . ASN A 1 120 ? -43.453 -6.210 -19.220 1.00 47.34 120 ASN A O 1
ATOM 936 N N . ALA A 1 121 ? -45.246 -5.760 -17.853 1.00 41.59 121 ALA A N 1
ATOM 937 C CA . ALA A 1 121 ? -46.405 -5.622 -18.752 1.00 41.59 121 ALA A CA 1
ATOM 938 C C . ALA A 1 121 ? -46.830 -6.851 -19.574 1.00 41.59 121 ALA A C 1
ATOM 940 O O . ALA A 1 121 ? -46.169 -7.178 -20.582 1.00 41.59 121 ALA A O 1
#

Nearest PDB structures (foldseek):
  8pw7-assembly1_W1  TM=3.083E-01  e=7.931E+00  Mus musculus
  7zd6-assembly1_g  TM=2.742E-01  e=8.887E+00  Ovis aries
  8ueo-assembly1_1W  TM=2.896E-01  e=8.887E+00  Sus scrofa

pLDDT: mean 77.98, std 17.4, range [41.59, 96.12]

Radius of gyration: 23.14 Å; Cα contacts (8 Å, |Δi|>4): 42; chains: 1; bounding box: 66×47×65 Å

Mean predicted aligned error: 14.82 Å

InterPro domains:
  IPR045386 Protein of unknown function DUF6525 [PF20135] (4-79)

Secondary structure (DSSP, 8-state):
----TT---S-------HHHHHHTS-HHHHHHHHH-SS---HHHHHHHHHHHHHHHTT-HHHHHHHHHHHHHHHHHHHHHHHS-TTPSPPPPS-------PPP---GGGGTTSSSS-----

Sequence (121 aa):
MSAGNLATSLRRSPRSDTMQAYDALPAEARRWLASAHLPWSARSVARLWALAWRDAGGDLAAVYARMDAAQARKLARDAAQVWGRCYPVAPSAAAPARRRVKPQVPFWQALNRRSRTKGNA